Protein AF-A0A0F6AIS7-F1 (afdb_monomer_lite)

Secondary structure (DSSP, 8-state):
---TT--TT--------TT-------------PPPPPGGGS----------HHHHHHHHHHHTTS-HHHHHHHIIIIIS-TT-

Structure (mmCIF, N/CA/C/O backbone):
data_AF-A0A0F6AIS7-F1
#
_entry.id   AF-A0A0F6AIS7-F1
#
loop_
_atom_site.group_PDB
_atom_site.id
_atom_site.type_symbol
_atom_site.label_atom_id
_atom_site.label_alt_id
_atom_site.label_comp_id
_atom_site.label_asym_id
_atom_site.label_entity_id
_atom_site.label_seq_id
_atom_site.pdbx_PDB_ins_code
_atom_site.Cartn_x
_atom_site.Cartn_y
_atom_site.Cartn_z
_atom_site.occupancy
_atom_site.B_iso_or_equiv
_atom_site.auth_seq_id
_atom_site.auth_comp_id
_atom_site.auth_asym_id
_atom_site.auth_atom_id
_atom_site.pdbx_PDB_model_num
ATOM 1 N N . MET A 1 1 ? 67.113 -8.922 40.042 1.00 47.09 1 MET A N 1
ATOM 2 C CA . MET A 1 1 ? 65.637 -8.860 39.935 1.00 47.09 1 MET A CA 1
ATOM 3 C C . MET A 1 1 ? 65.246 -8.865 38.467 1.00 47.09 1 MET A C 1
ATOM 5 O O . MET A 1 1 ? 65.661 -7.980 37.735 1.00 47.09 1 MET A O 1
ATOM 9 N N . SER A 1 2 ? 64.547 -9.910 38.023 1.00 53.50 2 SER A N 1
ATOM 10 C CA . SER A 1 2 ? 64.178 -10.142 36.621 1.00 53.50 2 SER A CA 1
ATOM 11 C C . SER A 1 2 ? 62.796 -9.538 36.359 1.00 53.50 2 SER A C 1
ATOM 13 O O . SER A 1 2 ? 61.832 -9.943 37.006 1.00 53.50 2 SER A O 1
ATOM 15 N N . GLN A 1 3 ? 62.695 -8.566 35.445 1.00 65.81 3 GLN A N 1
ATOM 16 C CA . GLN A 1 3 ? 61.411 -8.015 35.002 1.00 65.81 3 GLN A CA 1
ATOM 17 C C . GLN A 1 3 ? 60.718 -9.000 34.056 1.00 65.81 3 GLN A C 1
ATOM 19 O O . GLN A 1 3 ? 60.718 -8.850 32.837 1.00 65.81 3 GLN A O 1
ATOM 24 N N . LYS A 1 4 ? 60.142 -10.050 34.636 1.00 56.69 4 LYS A N 1
ATOM 25 C CA . LYS A 1 4 ? 59.178 -10.904 33.950 1.00 56.69 4 LYS A CA 1
ATOM 26 C C . LYS A 1 4 ? 57.860 -10.127 33.943 1.00 56.69 4 LYS A C 1
ATOM 28 O O . LYS A 1 4 ? 57.334 -9.864 35.018 1.00 56.69 4 LYS A O 1
ATOM 33 N N . ASN A 1 5 ? 57.382 -9.743 32.755 1.00 68.19 5 ASN A N 1
ATOM 34 C CA . ASN A 1 5 ? 56.101 -9.061 32.467 1.00 68.19 5 ASN A CA 1
ATOM 35 C C . ASN A 1 5 ? 56.165 -7.547 32.168 1.00 68.19 5 ASN A C 1
ATOM 37 O O . ASN A 1 5 ? 55.223 -6.827 32.487 1.00 68.19 5 ASN A O 1
ATOM 41 N N . SER A 1 6 ? 57.219 -7.046 31.512 1.00 71.25 6 SER A N 1
ATOM 42 C CA . SER A 1 6 ? 57.168 -5.697 30.922 1.00 71.25 6 SER A CA 1
ATOM 43 C C . SER A 1 6 ? 56.724 -5.752 29.455 1.00 71.25 6 SER A C 1
ATOM 45 O O . SER A 1 6 ? 57.383 -6.374 28.623 1.00 71.25 6 SER A O 1
ATOM 47 N N . LEU A 1 7 ? 55.606 -5.094 29.131 1.00 68.44 7 LEU A N 1
ATOM 48 C CA . LEU A 1 7 ? 55.037 -5.017 27.775 1.00 68.44 7 LEU A CA 1
ATOM 49 C C . LEU A 1 7 ? 55.613 -3.849 26.947 1.00 68.44 7 LEU A C 1
ATOM 51 O O . LEU A 1 7 ? 55.081 -3.509 25.893 1.00 68.44 7 LEU A O 1
ATOM 55 N N . THR A 1 8 ? 56.710 -3.232 27.395 1.00 70.94 8 THR A N 1
ATOM 56 C CA . THR A 1 8 ? 57.278 -2.007 26.798 1.00 70.94 8 THR A CA 1
ATOM 57 C C . THR A 1 8 ? 57.809 -2.171 25.371 1.00 70.94 8 THR A C 1
ATOM 59 O O . THR A 1 8 ? 58.076 -1.174 24.711 1.00 70.94 8 THR A O 1
ATOM 62 N N . ASN A 1 9 ? 57.917 -3.402 24.861 1.00 68.81 9 ASN A N 1
ATOM 63 C CA . ASN A 1 9 ? 58.420 -3.689 23.513 1.00 68.81 9 ASN A CA 1
ATOM 64 C C . ASN A 1 9 ? 57.317 -4.022 22.489 1.00 68.81 9 ASN A C 1
ATOM 66 O O . ASN A 1 9 ? 57.626 -4.393 21.356 1.00 68.81 9 ASN A O 1
ATOM 70 N N . ILE A 1 10 ? 56.033 -3.907 22.847 1.00 71.12 10 ILE A N 1
ATOM 71 C CA . ILE A 1 10 ? 54.935 -4.215 21.920 1.00 71.12 10 ILE A CA 1
ATOM 72 C C . ILE A 1 10 ? 54.664 -3.004 21.021 1.00 71.12 10 ILE A C 1
ATOM 74 O O . ILE A 1 10 ? 53.929 -2.084 21.371 1.00 71.12 10 ILE A O 1
ATOM 78 N N . LYS A 1 11 ? 55.252 -3.011 19.823 1.00 71.62 11 LYS A N 1
ATOM 79 C CA . LYS A 1 11 ? 54.956 -2.034 18.770 1.00 71.62 11 LYS A CA 1
ATOM 80 C C . LYS A 1 11 ? 53.698 -2.467 18.012 1.00 71.62 11 LYS A C 1
ATOM 82 O O . LYS A 1 11 ? 53.771 -3.347 17.158 1.00 71.62 11 LYS A O 1
ATOM 87 N N . LEU A 1 12 ? 52.548 -1.847 18.293 1.00 68.75 12 LEU A N 1
ATOM 88 C CA . LEU A 1 12 ? 51.339 -2.055 17.488 1.00 68.75 12 LEU A CA 1
ATOM 89 C C . LEU A 1 12 ? 51.529 -1.439 16.096 1.00 68.75 12 LEU A C 1
ATOM 91 O O . LEU A 1 12 ? 51.414 -0.229 15.904 1.00 68.75 12 LEU A O 1
ATOM 95 N N . SER A 1 13 ? 51.776 -2.280 15.095 1.00 63.78 13 SER A N 1
ATOM 96 C CA . SER A 1 13 ? 51.649 -1.903 13.691 1.00 63.78 13 SER A CA 1
ATOM 97 C C . SER A 1 13 ? 50.171 -1.883 13.303 1.00 63.78 13 SER A C 1
ATOM 99 O O . SER A 1 13 ? 49.690 -2.779 12.611 1.00 63.78 13 SER A O 1
ATOM 101 N N . ASN A 1 14 ? 49.427 -0.866 13.743 1.00 65.12 14 ASN A N 1
ATOM 102 C CA . ASN A 1 14 ? 48.110 -0.601 13.173 1.00 65.12 14 ASN A CA 1
ATOM 103 C C . ASN A 1 14 ? 48.297 0.018 11.780 1.00 65.12 14 ASN A C 1
ATOM 105 O O . ASN A 1 14 ? 48.201 1.224 11.582 1.00 65.12 14 ASN A O 1
ATOM 109 N N . LYS A 1 15 ? 48.635 -0.835 10.814 1.00 61.78 15 LYS A N 1
ATOM 110 C CA . LYS A 1 15 ? 48.412 -0.571 9.398 1.00 61.78 15 LYS A CA 1
ATOM 111 C C . LYS A 1 15 ? 47.175 -1.358 8.997 1.00 61.78 15 LYS A C 1
ATOM 113 O O . LYS A 1 15 ? 47.270 -2.370 8.315 1.00 61.78 15 LYS A O 1
ATOM 118 N N . ASN A 1 16 ? 46.012 -0.918 9.466 1.00 62.62 16 ASN A N 1
ATOM 119 C CA . ASN A 1 16 ? 44.749 -1.366 8.901 1.00 62.62 16 ASN A CA 1
ATOM 120 C C . ASN A 1 16 ? 44.643 -0.784 7.477 1.00 62.62 16 ASN A C 1
ATOM 122 O O . ASN A 1 16 ? 44.115 0.302 7.271 1.00 62.62 16 ASN A O 1
ATOM 126 N N . THR A 1 17 ? 45.257 -1.453 6.498 1.00 62.78 17 THR A N 1
ATOM 127 C CA . THR A 1 17 ? 45.305 -1.033 5.084 1.00 6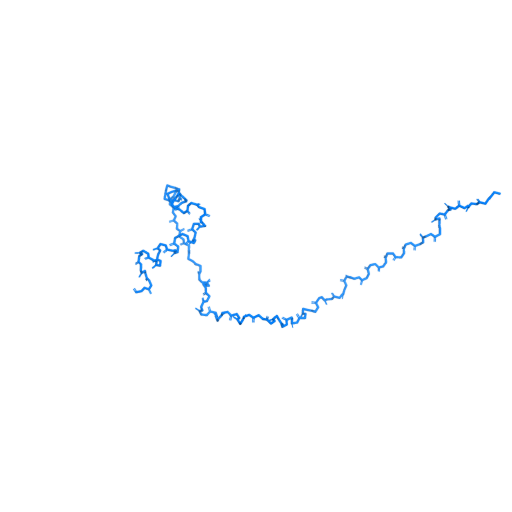2.78 17 THR A CA 1
ATOM 128 C C . THR A 1 17 ? 44.150 -1.607 4.263 1.00 62.78 17 THR A C 1
ATOM 130 O O . THR A 1 17 ? 44.279 -1.786 3.056 1.00 62.78 17 THR A O 1
ATOM 133 N N . LEU A 1 18 ? 43.005 -1.887 4.889 1.00 59.59 18 LEU A N 1
ATOM 134 C CA . LEU A 1 18 ? 41.771 -2.267 4.192 1.00 59.59 18 LEU A CA 1
ATOM 135 C C . LEU A 1 18 ? 40.876 -1.049 3.912 1.00 59.59 18 LEU A C 1
ATOM 137 O O . LEU A 1 18 ? 39.666 -1.113 4.095 1.00 59.59 18 LEU A O 1
ATOM 141 N N . SER A 1 19 ? 41.447 0.076 3.479 1.00 58.69 19 SER A N 1
ATOM 142 C CA . SER A 1 19 ? 40.655 1.261 3.111 1.00 58.69 19 SER A CA 1
ATOM 143 C C . SER A 1 19 ? 40.604 1.564 1.613 1.00 58.69 19 SER A C 1
ATOM 145 O O . SER A 1 19 ? 39.752 2.349 1.217 1.00 58.69 19 SER A O 1
ATOM 147 N N . ASN A 1 20 ? 41.414 0.916 0.762 1.00 59.91 20 ASN A N 1
ATOM 148 C CA . ASN A 1 20 ? 41.499 1.280 -0.665 1.00 59.91 20 ASN A CA 1
ATOM 149 C C . ASN A 1 20 ? 41.318 0.123 -1.661 1.00 59.91 20 ASN A C 1
ATOM 151 O O . ASN A 1 20 ? 41.610 0.290 -2.845 1.00 59.91 20 ASN A O 1
ATOM 155 N N .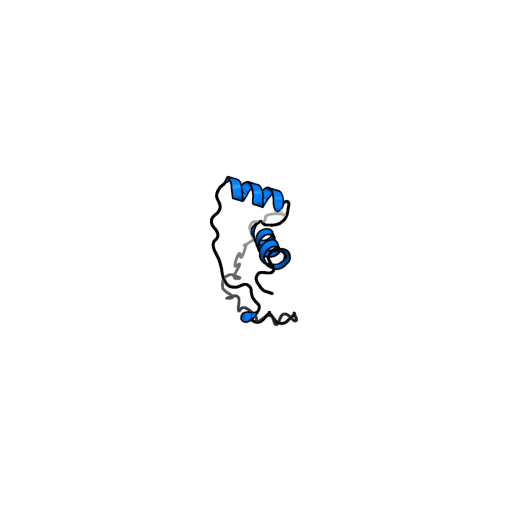 LEU A 1 21 ? 40.797 -1.032 -1.243 1.00 58.75 21 LEU A N 1
ATOM 156 C CA . LEU A 1 21 ? 40.166 -1.907 -2.228 1.00 58.75 21 LEU A CA 1
ATOM 157 C C . LEU A 1 21 ? 38.808 -1.281 -2.525 1.00 58.75 21 LEU A C 1
ATOM 159 O O . LEU A 1 21 ? 37.860 -1.446 -1.760 1.00 58.75 21 LEU A O 1
ATOM 163 N N . ILE A 1 22 ? 38.742 -0.510 -3.617 1.00 62.84 22 ILE A N 1
ATOM 164 C CA . ILE A 1 22 ? 37.484 -0.230 -4.309 1.00 62.84 22 ILE A CA 1
ATOM 165 C C . ILE A 1 22 ? 36.744 -1.561 -4.296 1.00 62.84 22 ILE A C 1
ATOM 167 O O . ILE A 1 22 ? 37.273 -2.545 -4.816 1.00 62.84 22 ILE A O 1
ATOM 171 N N . HIS A 1 23 ? 35.589 -1.617 -3.632 1.00 59.88 23 HIS A N 1
ATOM 172 C CA . HIS A 1 23 ? 34.705 -2.764 -3.728 1.00 59.88 23 HIS A CA 1
ATOM 173 C C . HIS A 1 23 ? 34.348 -2.873 -5.209 1.00 59.88 23 HIS A C 1
ATOM 175 O O . HIS A 1 23 ? 33.410 -2.234 -5.678 1.00 59.88 23 HIS A O 1
ATOM 181 N N . GLN A 1 24 ? 35.153 -3.612 -5.975 1.00 60.34 24 GLN A N 1
ATOM 182 C CA . GLN A 1 24 ? 34.778 -4.072 -7.290 1.00 60.34 24 GLN A CA 1
ATOM 183 C C . GLN A 1 24 ? 33.540 -4.889 -7.004 1.00 60.34 24 GLN A C 1
ATOM 185 O O . GLN A 1 24 ? 33.613 -5.944 -6.372 1.00 60.34 24 GLN A O 1
ATOM 190 N N . GLN A 1 25 ? 32.397 -4.308 -7.345 1.00 59.66 25 GLN A N 1
ATOM 191 C CA . GLN A 1 25 ? 31.111 -4.937 -7.194 1.00 59.66 25 GLN A CA 1
ATOM 192 C C . GLN A 1 25 ? 31.180 -6.160 -8.094 1.00 59.66 25 GLN A C 1
ATOM 194 O O . GLN A 1 25 ? 31.009 -6.069 -9.309 1.00 59.66 25 GLN A O 1
ATOM 199 N N . SER A 1 26 ? 31.567 -7.293 -7.508 1.00 59.09 26 SER A N 1
ATOM 200 C CA . SER A 1 26 ? 31.524 -8.561 -8.1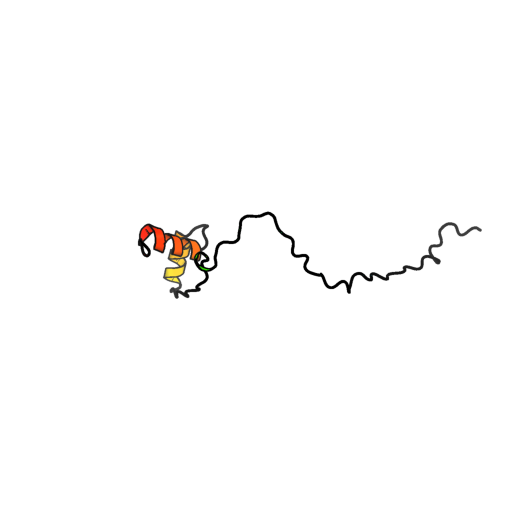97 1.00 59.09 26 SER A CA 1
ATOM 201 C C . SER A 1 26 ? 30.088 -8.673 -8.669 1.00 59.09 26 SER A C 1
ATOM 203 O O . SER A 1 26 ? 29.147 -8.466 -7.897 1.00 59.09 26 SER A O 1
ATOM 205 N N . SER A 1 27 ? 29.900 -8.883 -9.969 1.00 62.94 27 SER A N 1
ATOM 206 C CA . SER A 1 27 ? 28.589 -9.199 -10.507 1.00 62.94 27 SER A CA 1
ATOM 207 C C . SER A 1 27 ? 28.232 -10.565 -9.935 1.00 62.94 27 SER A C 1
ATOM 209 O O . SER A 1 27 ? 28.495 -11.597 -10.556 1.00 62.94 27 SER A O 1
ATOM 211 N N . VAL A 1 28 ? 27.746 -10.583 -8.694 1.00 61.31 28 VAL A N 1
ATOM 212 C CA . VAL A 1 28 ? 27.255 -11.780 -8.040 1.00 61.31 28 VAL A CA 1
ATOM 213 C C . VAL A 1 28 ? 26.099 -12.208 -8.920 1.00 61.31 28 VAL A C 1
ATOM 215 O O . VAL A 1 28 ? 25.032 -11.595 -8.905 1.00 61.31 28 VAL A O 1
ATOM 218 N N . LYS A 1 29 ? 26.340 -13.214 -9.764 1.00 61.66 29 LYS A N 1
ATOM 219 C CA . LYS A 1 29 ? 25.284 -13.921 -10.473 1.00 61.66 29 LYS A CA 1
ATOM 220 C C . LYS A 1 29 ? 24.517 -14.659 -9.389 1.00 61.66 29 LYS A C 1
ATOM 222 O O . LYS A 1 29 ? 24.824 -15.801 -9.064 1.00 61.66 29 LYS A O 1
ATOM 227 N N . THR A 1 30 ? 23.595 -13.957 -8.742 1.00 59.75 30 THR A N 1
ATOM 228 C CA . THR A 1 30 ? 22.652 -14.568 -7.827 1.00 59.75 30 THR A CA 1
ATOM 229 C C . THR A 1 30 ? 21.795 -15.488 -8.679 1.00 59.75 30 THR A C 1
ATOM 231 O O . THR A 1 30 ? 21.005 -15.043 -9.508 1.00 59.75 30 THR A O 1
ATOM 234 N N . SER A 1 31 ? 22.014 -16.793 -8.529 1.00 60.38 31 SER A N 1
ATOM 235 C CA . SER A 1 31 ? 21.155 -17.840 -9.073 1.00 60.38 31 SER A CA 1
ATOM 236 C C . SER A 1 31 ? 19.782 -17.711 -8.411 1.00 60.38 31 SER A C 1
ATOM 238 O O . SER A 1 31 ? 19.494 -18.339 -7.397 1.00 60.38 31 SER A O 1
ATOM 240 N N . GLY A 1 32 ? 18.970 -16.796 -8.928 1.00 70.88 32 GLY A N 1
ATOM 241 C CA . GLY A 1 32 ? 17.662 -16.431 -8.414 1.00 70.88 32 GLY A CA 1
ATOM 242 C C . GLY A 1 32 ? 16.677 -16.226 -9.556 1.00 70.88 32 GLY A C 1
ATOM 243 O O . GLY A 1 32 ? 17.045 -16.223 -10.730 1.00 70.88 32 GLY A O 1
ATOM 244 N N . ARG A 1 33 ? 15.397 -16.075 -9.211 1.00 72.81 33 ARG A N 1
ATOM 245 C CA . ARG A 1 33 ? 14.346 -15.798 -10.196 1.00 72.81 33 ARG A CA 1
ATOM 246 C C . ARG A 1 33 ? 14.707 -14.556 -11.008 1.00 72.81 33 ARG A C 1
ATOM 248 O O . ARG A 1 33 ? 15.116 -13.544 -10.438 1.00 72.81 33 ARG A O 1
ATOM 255 N N . THR A 1 34 ? 14.516 -14.639 -12.323 1.00 79.25 34 THR A N 1
ATOM 256 C CA . THR A 1 34 ? 14.656 -13.494 -13.223 1.00 79.25 34 THR A CA 1
ATOM 257 C C . THR A 1 34 ? 13.810 -12.341 -12.701 1.00 79.25 34 THR A C 1
ATOM 259 O O . THR A 1 34 ? 12.642 -12.523 -12.344 1.00 79.25 34 THR A O 1
ATOM 262 N N . ALA A 1 35 ? 14.409 -11.153 -12.614 1.00 80.25 35 ALA A N 1
ATOM 263 C CA . ALA A 1 35 ? 13.679 -9.964 -12.208 1.00 80.25 35 ALA A CA 1
ATOM 264 C C . ALA A 1 35 ? 12.498 -9.745 -13.162 1.00 80.25 35 ALA A C 1
ATOM 266 O O . ALA A 1 35 ? 12.639 -9.909 -14.374 1.00 80.25 35 ALA A O 1
ATOM 267 N N . LYS A 1 36 ? 11.340 -9.363 -12.613 1.00 81.25 36 LYS A N 1
ATOM 268 C CA . LYS A 1 36 ? 10.173 -9.036 -13.437 1.00 81.25 36 LYS A CA 1
ATOM 269 C C . LYS A 1 36 ? 10.519 -7.923 -14.434 1.00 81.25 36 LYS A C 1
ATOM 271 O O . LYS A 1 36 ? 11.245 -6.993 -14.048 1.00 81.25 36 LYS A O 1
ATOM 276 N N . PRO A 1 37 ? 10.007 -7.993 -15.675 1.00 83.88 37 PRO A N 1
ATOM 277 C CA . PRO A 1 37 ? 10.204 -6.931 -16.650 1.00 83.88 37 PRO A CA 1
ATOM 278 C C . PRO A 1 37 ? 9.638 -5.614 -16.111 1.00 83.88 37 PRO A C 1
ATOM 280 O O . PRO A 1 37 ? 8.710 -5.605 -15.300 1.00 83.88 37 PRO A O 1
ATOM 283 N N . ALA A 1 38 ? 10.206 -4.488 -16.549 1.00 80.38 38 ALA A N 1
ATOM 284 C CA . ALA A 1 38 ? 9.799 -3.163 -16.075 1.00 80.38 38 ALA A CA 1
ATOM 285 C C . ALA A 1 38 ? 8.294 -2.898 -16.280 1.00 80.38 38 ALA A C 1
ATOM 287 O O . ALA A 1 38 ? 7.672 -2.283 -15.423 1.00 80.38 38 ALA A O 1
ATOM 288 N N . ALA A 1 39 ? 7.705 -3.445 -17.350 1.00 82.81 39 ALA A N 1
ATOM 289 C CA . ALA A 1 39 ? 6.277 -3.335 -17.653 1.00 82.81 39 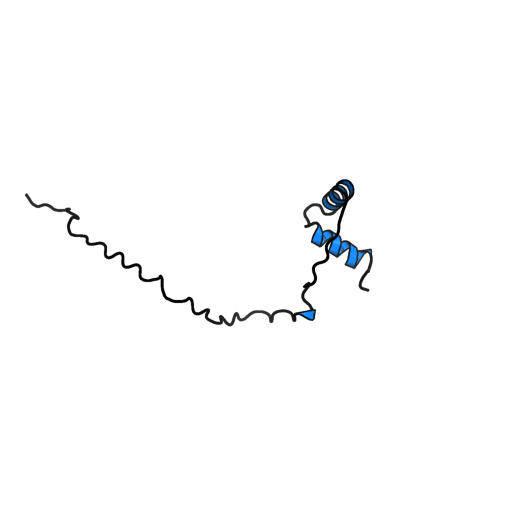ALA A CA 1
ATOM 290 C C . ALA A 1 39 ? 5.357 -3.974 -16.593 1.00 82.81 39 ALA A C 1
ATOM 292 O O . ALA A 1 39 ? 4.236 -3.523 -16.398 1.00 82.81 39 ALA A O 1
ATOM 293 N N . GLU A 1 40 ? 5.823 -5.000 -15.877 1.00 80.50 40 GLU A N 1
ATOM 294 C CA . GLU A 1 40 ? 5.049 -5.651 -14.809 1.00 80.50 40 GLU A CA 1
ATOM 295 C C . GLU A 1 40 ? 5.283 -5.012 -13.432 1.00 80.50 40 GLU A C 1
ATOM 297 O O . GLU A 1 40 ? 4.639 -5.378 -12.441 1.00 80.50 40 GLU A O 1
ATOM 302 N N . LYS A 1 41 ? 6.243 -4.086 -13.330 1.00 84.12 41 LYS A N 1
ATOM 303 C CA . LYS A 1 41 ? 6.546 -3.405 -12.075 1.00 84.12 41 LYS A CA 1
ATOM 304 C C . LYS A 1 41 ? 5.573 -2.255 -11.859 1.00 84.12 41 LYS A C 1
ATOM 306 O O . LYS A 1 41 ? 5.275 -1.470 -12.754 1.00 84.12 41 LYS A O 1
ATOM 311 N N . GLN A 1 42 ? 5.119 -2.134 -10.617 1.00 81.06 42 GLN A N 1
ATOM 312 C CA . GLN A 1 42 ? 4.294 -1.022 -10.156 1.00 81.06 42 GLN A CA 1
ATOM 313 C C . GLN A 1 42 ? 5.200 0.198 -9.974 1.00 81.06 42 GLN A C 1
ATOM 315 O O . GLN A 1 42 ? 5.730 0.422 -8.889 1.00 81.06 42 GLN A O 1
ATOM 320 N N . SER A 1 43 ? 5.452 0.894 -11.079 1.00 78.25 43 SER A N 1
ATOM 321 C CA . SER A 1 43 ? 6.500 1.917 -11.179 1.00 78.25 43 SER A CA 1
ATOM 322 C C . SER A 1 43 ? 5.956 3.339 -11.022 1.00 78.25 43 SER A C 1
ATOM 324 O O . SER A 1 43 ? 6.672 4.217 -10.553 1.00 78.25 43 SER A O 1
ATOM 326 N N . GLU A 1 44 ? 4.688 3.553 -11.378 1.00 86.50 44 GLU A N 1
ATOM 327 C CA . GLU A 1 44 ? 4.052 4.871 -11.373 1.00 86.50 44 GLU A CA 1
ATOM 328 C C . GLU A 1 44 ? 3.563 5.274 -9.977 1.00 86.50 44 GLU A C 1
ATOM 330 O O . GLU A 1 44 ? 2.891 4.499 -9.285 1.00 86.50 44 GLU A O 1
ATOM 335 N N . LEU A 1 45 ? 3.871 6.511 -9.573 1.00 85.94 45 LEU A N 1
ATOM 336 C CA . LEU A 1 45 ? 3.451 7.081 -8.295 1.00 85.94 45 LEU A CA 1
ATOM 337 C C . LEU A 1 45 ? 2.267 8.030 -8.497 1.00 85.94 45 LEU A C 1
ATOM 339 O O . LEU A 1 45 ? 2.386 9.069 -9.138 1.00 85.94 45 LEU A O 1
ATOM 343 N N . VAL A 1 46 ? 1.130 7.694 -7.887 1.00 87.69 46 VAL A N 1
ATOM 344 C CA . VAL A 1 46 ? -0.081 8.524 -7.899 1.00 87.69 46 VAL A CA 1
ATOM 345 C C . VAL A 1 46 ? -0.340 9.059 -6.494 1.00 87.69 46 VAL A C 1
ATOM 347 O O . VAL A 1 46 ? -0.501 8.291 -5.544 1.00 87.69 46 VAL A O 1
ATOM 350 N N . GLY A 1 47 ? -0.376 10.385 -6.352 1.00 90.25 47 GLY A N 1
ATOM 351 C CA . GLY A 1 47 ? -0.697 11.056 -5.092 1.00 90.25 47 GLY A CA 1
ATOM 352 C C . GLY A 1 47 ? -2.203 11.258 -4.920 1.00 90.25 47 GLY A C 1
ATOM 353 O O . GLY A 1 47 ? -2.843 11.865 -5.773 1.00 90.25 47 GLY A O 1
ATOM 354 N N . LEU A 1 48 ? -2.761 10.802 -3.796 1.00 91.12 48 LEU A N 1
ATOM 355 C CA . LEU A 1 48 ? -4.155 11.041 -3.409 1.00 91.12 48 LEU A CA 1
ATOM 356 C C . LEU A 1 48 ? -4.201 11.944 -2.175 1.00 91.12 48 LEU A C 1
ATOM 358 O O . LEU A 1 48 ? -3.431 11.753 -1.232 1.00 91.12 48 LEU A O 1
ATOM 362 N N . ARG A 1 49 ? -5.109 12.922 -2.172 1.00 94.50 49 ARG A N 1
ATOM 363 C CA . ARG A 1 49 ? -5.350 13.797 -1.019 1.00 94.50 49 ARG A CA 1
ATOM 364 C C . ARG A 1 49 ? -6.623 13.360 -0.312 1.00 94.50 49 ARG A C 1
ATOM 366 O O . ARG A 1 49 ? -7.643 13.156 -0.958 1.00 94.50 49 ARG A O 1
ATOM 373 N N . PHE A 1 50 ? -6.544 13.258 1.008 1.00 95.38 50 PHE A N 1
ATOM 374 C CA . PHE A 1 50 ? -7.665 12.928 1.878 1.00 95.38 50 PHE A CA 1
ATOM 375 C C . PHE A 1 50 ? -7.774 13.982 2.967 1.00 95.38 50 PHE A C 1
ATOM 377 O O . PHE A 1 50 ? -6.762 14.501 3.447 1.00 95.38 50 PHE A O 1
ATOM 384 N N . THR A 1 51 ? -8.996 14.260 3.396 1.00 97.31 51 THR A N 1
ATOM 385 C CA . THR A 1 51 ? -9.231 14.994 4.637 1.00 97.31 51 THR A CA 1
ATOM 386 C C . THR A 1 51 ? -8.804 14.148 5.847 1.00 97.31 51 THR A C 1
ATOM 388 O O . THR A 1 51 ? -8.718 12.916 5.758 1.00 97.31 51 THR A O 1
ATOM 391 N N . PRO A 1 52 ? -8.561 14.763 7.020 1.00 96.38 52 PRO A N 1
ATOM 392 C CA . PRO A 1 52 ? -8.222 14.017 8.233 1.00 96.38 52 PRO A CA 1
ATOM 393 C C . PRO A 1 52 ? -9.280 12.970 8.620 1.00 96.38 52 PRO A C 1
ATOM 395 O O . PRO A 1 52 ? -8.930 11.860 9.024 1.00 96.38 52 PRO A O 1
ATOM 398 N N . SER A 1 53 ? -10.565 13.294 8.445 1.00 96.81 53 SER A N 1
ATOM 399 C CA . SER A 1 53 ? -11.694 12.409 8.764 1.00 96.81 53 SER A CA 1
ATOM 400 C C . SER A 1 53 ? -11.751 11.185 7.846 1.00 96.81 53 SER A C 1
ATOM 402 O O . SER A 1 53 ? -11.955 10.054 8.299 1.00 96.81 53 SER A O 1
ATOM 404 N N . GLU A 1 54 ? -11.517 11.390 6.551 1.00 94.94 54 GLU A N 1
ATOM 405 C CA . GLU A 1 54 ? -11.440 10.301 5.576 1.00 94.94 54 GLU A CA 1
ATOM 406 C C . GLU A 1 54 ? -10.233 9.410 5.861 1.00 94.94 54 GLU A C 1
ATOM 408 O O . GLU A 1 54 ? -10.366 8.187 5.913 1.00 94.94 54 GLU A O 1
ATOM 413 N N . LEU A 1 55 ? -9.069 10.005 6.143 1.00 94.56 55 LEU A N 1
ATOM 414 C CA . LEU A 1 55 ? -7.857 9.253 6.452 1.00 94.56 55 LEU A CA 1
ATOM 415 C C . LEU A 1 55 ? -8.020 8.405 7.722 1.00 94.56 55 LEU A C 1
ATOM 417 O O . LEU A 1 55 ? -7.576 7.257 7.750 1.00 94.56 55 LEU A O 1
ATOM 421 N N . ALA A 1 56 ? -8.674 8.934 8.759 1.00 95.38 56 ALA A N 1
ATOM 422 C CA . ALA A 1 56 ? -8.984 8.181 9.973 1.00 95.38 56 ALA A CA 1
ATOM 423 C C . ALA A 1 56 ? -9.895 6.979 9.676 1.00 95.38 56 ALA A C 1
ATOM 425 O O . ALA A 1 56 ? -9.649 5.872 10.159 1.00 95.38 56 ALA A O 1
ATOM 426 N N . THR A 1 57 ? -10.900 7.174 8.820 1.00 95.88 57 THR A N 1
ATOM 427 C CA . THR A 1 57 ? -11.806 6.107 8.379 1.00 95.88 57 THR A CA 1
ATOM 428 C C . THR A 1 57 ? -11.061 5.030 7.593 1.00 95.88 57 THR A C 1
ATOM 430 O O . THR A 1 57 ? -11.251 3.839 7.844 1.00 95.88 57 THR A O 1
ATOM 433 N N . ILE A 1 58 ? -10.174 5.430 6.680 1.00 94.56 58 ILE A N 1
ATOM 434 C CA . ILE A 1 58 ? -9.353 4.505 5.892 1.00 94.56 58 ILE A CA 1
ATOM 435 C C . ILE A 1 58 ? -8.409 3.719 6.803 1.00 94.56 58 ILE A C 1
ATOM 437 O O . ILE A 1 58 ? -8.348 2.501 6.690 1.00 94.56 58 ILE A O 1
ATOM 441 N N . LYS A 1 59 ? -7.723 4.375 7.747 1.00 94.25 59 LYS A N 1
ATOM 442 C CA . LYS A 1 59 ? -6.844 3.702 8.720 1.00 94.25 59 LYS A CA 1
ATOM 443 C C . LYS A 1 59 ? -7.608 2.692 9.574 1.00 94.25 59 LYS A C 1
ATOM 445 O O . LYS A 1 59 ? -7.137 1.576 9.761 1.00 94.25 59 LYS A O 1
ATOM 450 N N . LYS A 1 60 ? -8.813 3.050 10.032 1.00 96.12 60 LYS A N 1
ATOM 451 C CA . LYS A 1 60 ? -9.679 2.141 10.793 1.00 96.12 60 LYS A CA 1
ATOM 452 C C . LYS A 1 60 ? -10.064 0.904 9.978 1.00 96.12 60 LYS A C 1
ATOM 454 O O . LYS A 1 60 ? -10.039 -0.196 10.516 1.00 96.12 60 LYS A O 1
ATOM 459 N N . LYS A 1 61 ? -10.404 1.075 8.695 1.00 94.38 61 LYS A N 1
ATOM 460 C CA . LYS A 1 61 ? -10.750 -0.040 7.795 1.00 94.38 61 LYS A CA 1
ATOM 461 C C . LYS A 1 61 ? -9.538 -0.883 7.388 1.00 94.38 61 LYS A C 1
ATOM 463 O O . LYS A 1 61 ? -9.670 -2.092 7.251 1.00 94.38 61 LYS A O 1
ATOM 468 N N . ALA A 1 62 ? -8.376 -0.257 7.212 1.00 94.56 62 ALA A N 1
ATOM 469 C CA . ALA A 1 62 ? -7.134 -0.935 6.851 1.00 94.56 62 ALA A CA 1
ATOM 470 C C . ALA A 1 62 ? -6.592 -1.814 7.992 1.00 94.56 62 ALA A C 1
ATOM 472 O O . ALA A 1 62 ? -5.964 -2.843 7.736 1.00 94.56 62 ALA A O 1
ATOM 473 N N . GLY A 1 63 ? -6.850 -1.437 9.248 1.00 94.56 63 GLY A N 1
ATOM 474 C CA . GLY A 1 63 ? -6.412 -2.195 10.416 1.00 94.56 63 GLY A CA 1
ATOM 475 C C . GLY A 1 63 ? -4.886 -2.285 10.478 1.00 94.56 63 GLY A C 1
ATOM 476 O O . GLY A 1 63 ? -4.208 -1.268 10.598 1.00 94.56 63 GLY A O 1
ATOM 477 N N . LEU A 1 64 ? -4.348 -3.505 10.391 1.00 94.12 64 LEU A N 1
ATOM 478 C CA . LEU A 1 64 ? -2.902 -3.764 10.412 1.00 94.12 64 LEU A CA 1
ATOM 479 C C . LEU A 1 64 ? -2.226 -3.538 9.045 1.00 94.12 64 LEU A C 1
ATOM 481 O O . LEU A 1 64 ? -1.003 -3.437 8.959 1.00 94.12 64 LEU A O 1
ATOM 485 N N . VAL A 1 65 ? -3.005 -3.480 7.964 1.00 95.06 65 VAL A N 1
ATOM 486 C CA . VAL A 1 65 ? -2.478 -3.393 6.600 1.00 95.06 65 VAL A CA 1
ATOM 487 C C . VAL A 1 65 ? -2.070 -1.948 6.285 1.00 95.06 65 VAL A C 1
ATOM 489 O O . VAL A 1 65 ? -2.802 -1.016 6.630 1.00 95.06 65 VAL A O 1
ATOM 492 N N . PRO A 1 66 ? -0.945 -1.712 5.580 1.00 94.25 66 PRO A N 1
ATOM 493 C CA . PRO A 1 66 ? -0.595 -0.376 5.115 1.00 94.25 66 PRO A CA 1
ATOM 494 C C . PRO A 1 66 ? -1.717 0.249 4.281 1.00 94.25 66 PRO A C 1
ATOM 496 O O . PRO A 1 66 ? -2.258 -0.379 3.369 1.00 94.25 66 PRO A O 1
ATOM 499 N N . VAL A 1 67 ? -2.017 1.523 4.541 1.00 94.00 67 VAL A N 1
ATOM 500 C CA . VAL A 1 67 ? -3.112 2.259 3.886 1.00 94.00 67 VAL A CA 1
ATOM 501 C C . VAL A 1 67 ? -3.038 2.174 2.357 1.00 94.00 67 VAL A C 1
ATOM 503 O O . VAL A 1 67 ? -4.048 1.915 1.711 1.00 94.00 67 VAL A O 1
ATOM 506 N N . ALA A 1 68 ? -1.845 2.314 1.774 1.00 92.12 68 ALA A N 1
ATOM 507 C CA . ALA A 1 68 ? -1.656 2.215 0.326 1.00 92.12 68 ALA A CA 1
ATOM 508 C C . ALA A 1 68 ? -2.020 0.825 -0.229 1.00 92.12 68 ALA A C 1
ATOM 510 O O . ALA A 1 68 ? -2.633 0.719 -1.290 1.00 92.12 68 ALA A O 1
ATOM 511 N N . THR A 1 69 ? -1.683 -0.242 0.503 1.00 93.00 69 THR A N 1
ATOM 512 C CA . THR A 1 69 ? -2.026 -1.622 0.120 1.00 93.00 69 THR A CA 1
ATOM 513 C C . THR A 1 69 ? -3.530 -1.852 0.221 1.00 93.00 69 THR A C 1
ATOM 515 O O . THR A 1 69 ? -4.122 -2.407 -0.701 1.00 93.00 69 THR A O 1
ATOM 518 N N . TYR A 1 70 ? -4.154 -1.368 1.297 1.00 95.25 70 TYR A N 1
ATOM 519 C CA . TYR A 1 70 ? -5.602 -1.440 1.475 1.00 95.25 70 TYR A CA 1
ATOM 520 C C . TYR A 1 70 ? -6.349 -0.720 0.343 1.00 95.25 70 TYR A C 1
ATOM 522 O O . TYR A 1 70 ? -7.199 -1.321 -0.308 1.00 95.25 70 TYR A O 1
ATOM 530 N N . ILE A 1 71 ? -5.990 0.536 0.054 1.00 93.88 71 ILE A N 1
ATOM 531 C CA . ILE A 1 71 ? -6.622 1.320 -1.018 1.00 93.88 71 ILE A CA 1
ATOM 532 C C . ILE A 1 71 ? -6.474 0.600 -2.358 1.00 93.88 71 ILE A C 1
ATOM 534 O O . ILE A 1 71 ? -7.451 0.443 -3.084 1.00 93.88 71 ILE A O 1
ATOM 538 N N . LYS A 1 72 ? -5.272 0.109 -2.672 1.00 91.69 72 LYS A N 1
ATOM 539 C CA . LYS A 1 72 ? -5.035 -0.624 -3.916 1.00 91.69 72 LYS A CA 1
ATOM 540 C C . LYS A 1 72 ? -5.908 -1.872 -4.028 1.00 91.69 72 LYS A C 1
ATOM 542 O O . LYS A 1 72 ? -6.477 -2.118 -5.086 1.00 91.69 72 LYS A O 1
ATOM 547 N N . ASN A 1 73 ? -6.026 -2.640 -2.949 1.00 92.44 73 ASN A N 1
ATOM 548 C CA . ASN A 1 73 ? -6.875 -3.824 -2.911 1.00 92.44 73 ASN A CA 1
ATOM 549 C C . ASN A 1 73 ? -8.347 -3.478 -3.173 1.00 92.44 73 ASN A C 1
ATOM 551 O O . ASN A 1 73 ? -8.998 -4.159 -3.957 1.00 92.44 73 ASN A O 1
ATOM 555 N N . GLU A 1 74 ? -8.863 -2.413 -2.558 1.00 93.56 74 GLU A N 1
ATOM 556 C CA . GLU A 1 74 ? -10.241 -1.961 -2.784 1.00 93.56 74 GLU A CA 1
ATOM 557 C C . GLU A 1 74 ? -10.473 -1.541 -4.245 1.00 93.56 74 GLU A C 1
ATOM 559 O O . GLU A 1 74 ? -11.479 -1.929 -4.839 1.00 93.56 74 GLU A O 1
ATOM 564 N N . LEU A 1 75 ? -9.527 -0.807 -4.845 1.00 91.31 75 LEU A N 1
ATOM 565 C CA . LEU A 1 75 ? -9.608 -0.374 -6.247 1.00 91.31 75 LEU A CA 1
ATOM 566 C C . LEU A 1 75 ? -9.623 -1.560 -7.222 1.00 91.31 75 LEU A C 1
ATOM 568 O O . LEU A 1 75 ? -10.412 -1.573 -8.163 1.00 91.31 75 LEU A O 1
ATOM 572 N N . VAL A 1 76 ? -8.767 -2.558 -6.992 1.00 89.69 76 VAL A N 1
ATOM 573 C CA . VAL A 1 76 ? -8.659 -3.730 -7.873 1.00 89.69 76 VAL A CA 1
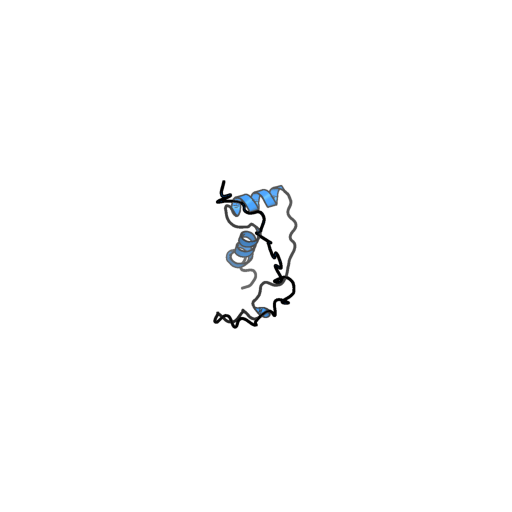ATOM 574 C C . VAL A 1 76 ? -9.841 -4.675 -7.674 1.00 89.69 76 VAL A C 1
ATOM 576 O O . VAL A 1 76 ? -10.487 -5.049 -8.642 1.00 89.69 76 VAL A O 1
ATOM 579 N N . ASN A 1 77 ? -10.143 -5.050 -6.429 1.00 89.81 77 ASN A N 1
ATOM 580 C CA . ASN A 1 77 ? -11.035 -6.177 -6.157 1.00 89.81 77 ASN A CA 1
ATOM 581 C C . ASN A 1 77 ? -12.499 -5.780 -5.966 1.00 89.81 77 ASN A C 1
ATOM 583 O O . ASN A 1 77 ? -13.378 -6.567 -6.296 1.00 89.81 77 ASN A O 1
ATOM 587 N N . LYS A 1 78 ? -12.787 -4.596 -5.408 1.00 87.69 78 LYS A N 1
ATOM 588 C CA . LYS A 1 78 ? -14.181 -4.176 -5.176 1.00 87.69 78 LYS A CA 1
ATOM 589 C C . LYS A 1 78 ? -14.724 -3.303 -6.285 1.00 87.69 78 LYS A C 1
ATOM 591 O O . LYS A 1 78 ? -15.876 -3.456 -6.669 1.00 87.69 78 LYS A O 1
ATOM 596 N N . LEU A 1 79 ? -13.906 -2.371 -6.761 1.00 87.75 79 LEU A N 1
ATOM 597 C CA . LEU A 1 79 ? -14.300 -1.452 -7.825 1.00 87.75 79 LEU A CA 1
ATOM 598 C C . LEU A 1 79 ? -14.043 -2.025 -9.217 1.00 87.75 79 LEU A C 1
ATOM 600 O O . LEU A 1 79 ? -14.490 -1.430 -10.191 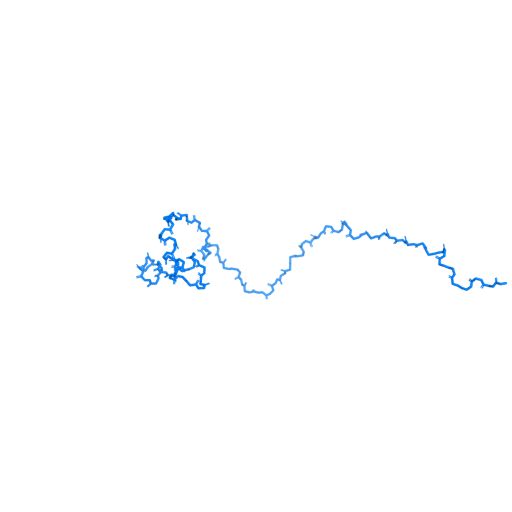1.00 87.75 79 LEU A O 1
ATOM 604 N N . ASN A 1 80 ? -13.347 -3.166 -9.298 1.00 82.19 80 ASN A N 1
ATOM 605 C CA . ASN A 1 80 ? -13.017 -3.856 -10.541 1.00 82.19 80 ASN A CA 1
ATOM 606 C C . ASN A 1 80 ? -12.410 -2.903 -11.586 1.00 82.19 80 ASN A C 1
ATOM 608 O O . ASN A 1 80 ? -12.649 -3.037 -12.776 1.00 82.19 80 ASN A O 1
ATOM 612 N N . LEU A 1 81 ? -11.638 -1.911 -11.128 1.00 85.06 81 LEU A N 1
ATOM 613 C CA . LEU A 1 81 ? -11.254 -0.743 -11.927 1.00 85.06 81 LEU A CA 1
ATOM 614 C C . LEU A 1 81 ? -10.391 -1.087 -13.155 1.00 85.06 81 LEU A C 1
ATOM 616 O O . LEU A 1 81 ? -10.242 -0.267 -14.055 1.00 85.06 81 LEU A O 1
ATOM 620 N N . PHE A 1 82 ? -9.794 -2.277 -13.169 1.00 79.56 82 PHE A N 1
ATOM 621 C CA . PHE A 1 82 ? -8.848 -2.728 -14.190 1.00 79.56 82 PHE A CA 1
ATOM 622 C C . PHE A 1 82 ? -9.317 -3.983 -14.946 1.00 79.56 82 PHE A C 1
ATOM 624 O O . PHE A 1 82 ? -8.513 -4.557 -15.679 1.00 79.56 82 PHE A O 1
ATOM 631 N N . ASN A 1 83 ? -10.567 -4.413 -14.741 1.00 65.88 83 ASN A N 1
ATOM 632 C CA . ASN A 1 83 ? -11.189 -5.566 -15.402 1.00 65.88 83 ASN A CA 1
ATOM 633 C C . ASN A 1 83 ? -12.331 -5.129 -16.320 1.00 65.88 83 ASN A C 1
ATOM 635 O O . ASN A 1 83 ? -13.050 -4.176 -15.948 1.00 65.88 83 ASN A O 1
#

Radius of gyration: 29.75 Å; chains: 1; bounding box: 80×33×58 Å

Organism: NCBI:txid1129367

Sequence (83 aa):
MSQKNSLTNIKLSNKNTLSNLIHQQSSVKTSGRTAKPAAEKQSELVGLRFTPSELATIKKKAGLVPVATYIKNELVNKLNLFN

pLDDT: mean 79.01, std 14.28, range [47.09, 97.31]

Foldseek 3Di:
DDPDDDPVPDDDPPPPVPPPPPPPVPPPPPPDDDDDPPVPDPPDDDDDDDDPVVVVVLCVVCPPHPSVVSVVCCVCPVVVVPD